Protein AF-A0A9W9G431-F1 (afdb_monomer_lite)

Foldseek 3Di:
DPDPPPVVVVVVVVVVVVVVVVVVVCVVVDLPFAAQDADPVRAGPVVVLQVVLVVVVHDQQHPQCVVVVNSVCAPHPVCCVRGPSCVSHDDPDDPPPPPPDPPDDDDDDDDDDD

Sequence (114 aa):
MGKMLNTYRLYHAFYVALRDAYDARKEEEGEIKPDVPLKANQDIHLTKMRRMAKELDGQVPCEPCKDADDKAGCCREENYGRCDNFDFFNPLYVDEAEAEADLVTTTASDDIEV

pLDDT: mean 79.5, std 18.16, range [44.75, 97.25]

Organism: NCBI:txid1506179

Secondary structure (DSSP, 8-state):
--SHHHHHHHHHHHHHHHHHHHHHHHHHH---PPBPPB-TTSSB-HHHHHHHHHHTT--SS-HHHHHTT-TTTTT-GGGGGG-GGGGGSB-S---TTSTTSSS-----------

Radius of gyration: 23.27 Å; chains: 1; bounding box: 74×24×69 Å

Structure (mmCIF, N/CA/C/O backbone):
data_AF-A0A9W9G431-F1
#
_entry.id   AF-A0A9W9G431-F1
#
loop_
_atom_site.group_PDB
_atom_site.id
_atom_site.type_symbol
_atom_site.label_atom_id
_atom_site.label_alt_id
_atom_site.label_comp_id
_atom_site.label_asym_id
_atom_site.label_entity_id
_atom_site.label_seq_id
_atom_site.pdbx_PDB_ins_code
_atom_site.Cartn_x
_atom_site.Cartn_y
_atom_site.Cartn_z
_atom_site.occupancy
_atom_site.B_iso_or_equiv
_atom_site.auth_seq_id
_atom_site.auth_comp_id
_atom_site.auth_asym_id
_atom_site.auth_atom_id
_atom_site.pdbx_PDB_model_num
ATOM 1 N N . MET A 1 1 ? -27.974 -0.768 48.912 1.00 46.97 1 MET A N 1
ATOM 2 C CA . MET A 1 1 ? -26.856 -0.612 47.953 1.00 46.97 1 MET A CA 1
ATOM 3 C C . MET A 1 1 ? -27.296 -1.234 46.631 1.00 46.97 1 MET A C 1
ATOM 5 O O . MET A 1 1 ? -27.445 -2.441 46.594 1.00 46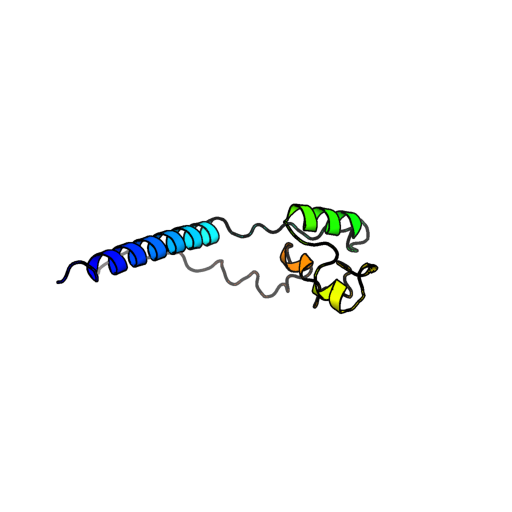.97 1 MET A O 1
ATOM 9 N N . GLY A 1 2 ? -27.640 -0.451 45.601 1.00 54.25 2 GLY A N 1
ATOM 10 C CA . GLY A 1 2 ? -28.268 -1.012 44.384 1.00 54.25 2 GLY A CA 1
ATOM 11 C C . GLY A 1 2 ? -28.233 -0.130 43.131 1.00 54.25 2 GLY A C 1
ATOM 12 O O . GLY A 1 2 ? -28.994 -0.370 42.204 1.00 54.25 2 GLY A O 1
ATOM 13 N N . LYS A 1 3 ? -27.382 0.906 43.086 1.00 52.81 3 LYS A N 1
ATOM 14 C CA . LYS A 1 3 ? -27.336 1.860 41.958 1.00 52.81 3 LYS A CA 1
ATOM 15 C C . LYS A 1 3 ? -26.232 1.580 40.921 1.00 52.81 3 LYS A C 1
ATOM 17 O O . LYS A 1 3 ? -26.222 2.235 39.889 1.00 52.81 3 LYS A O 1
ATOM 22 N N . MET A 1 4 ? -25.333 0.616 41.153 1.00 52.94 4 MET A N 1
ATOM 23 C CA . MET A 1 4 ? -24.168 0.381 40.273 1.00 52.94 4 MET A CA 1
ATOM 24 C C . MET A 1 4 ? -24.443 -0.486 39.033 1.00 52.94 4 MET A C 1
ATOM 26 O O . MET A 1 4 ? -23.712 -0.380 38.058 1.00 52.94 4 MET A O 1
ATOM 30 N N . LEU A 1 5 ? -25.483 -1.327 39.029 1.00 53.41 5 LEU A N 1
ATOM 31 C CA . LEU A 1 5 ? -25.735 -2.260 37.916 1.00 53.41 5 LEU A CA 1
ATOM 32 C C . LEU A 1 5 ? -26.461 -1.617 36.720 1.00 53.41 5 LEU A C 1
ATOM 34 O O . LEU A 1 5 ? -26.458 -2.175 35.626 1.00 53.41 5 LEU A O 1
ATOM 38 N N . ASN A 1 6 ? -27.089 -0.453 36.916 1.00 58.41 6 ASN A N 1
ATOM 39 C CA . ASN A 1 6 ? -27.953 0.157 35.902 1.00 58.41 6 ASN A CA 1
ATOM 40 C C . ASN A 1 6 ? -27.177 1.067 34.934 1.00 58.41 6 ASN A C 1
ATOM 42 O O . ASN A 1 6 ? -27.440 1.080 33.737 1.00 58.41 6 ASN A O 1
ATOM 46 N N . THR A 1 7 ? -26.155 1.769 35.426 1.00 60.75 7 THR A N 1
ATOM 47 C CA . THR A 1 7 ? -25.290 2.610 34.587 1.00 60.75 7 THR A CA 1
ATOM 48 C C . THR A 1 7 ? -24.482 1.782 33.593 1.00 60.75 7 THR A C 1
ATOM 50 O O . THR A 1 7 ? -24.402 2.158 32.432 1.00 60.75 7 THR A O 1
ATOM 53 N N . TYR A 1 8 ? -23.951 0.622 33.993 1.00 66.69 8 TYR A N 1
ATOM 54 C CA . TYR A 1 8 ? -23.148 -0.230 33.104 1.00 66.69 8 TYR A CA 1
ATOM 55 C C . TYR A 1 8 ? -23.941 -0.742 31.889 1.00 66.69 8 TYR A C 1
ATOM 57 O O . TYR A 1 8 ? -23.422 -0.773 30.777 1.00 66.69 8 TYR A O 1
ATOM 65 N N . ARG A 1 9 ? -25.227 -1.075 32.080 1.00 68.56 9 ARG A N 1
ATOM 66 C CA . ARG A 1 9 ? -26.130 -1.461 30.982 1.00 68.56 9 ARG A CA 1
ATOM 67 C C . ARG A 1 9 ? -26.400 -0.307 30.018 1.00 68.56 9 ARG A C 1
ATOM 69 O O . ARG A 1 9 ? -26.442 -0.536 28.815 1.00 68.56 9 ARG A O 1
ATOM 76 N N . LEU A 1 10 ? -26.532 0.916 30.534 1.00 72.06 10 LEU A N 1
ATOM 77 C CA . LEU A 1 10 ? -26.713 2.117 29.714 1.00 72.06 10 LEU A CA 1
ATOM 78 C C . LEU A 1 10 ? -25.449 2.458 28.912 1.00 72.06 10 LEU A C 1
ATOM 80 O O . LEU A 1 10 ? -25.547 2.721 27.718 1.00 72.06 10 LEU A O 1
ATOM 84 N N . TYR A 1 11 ? -24.266 2.387 29.531 1.00 76.94 11 TYR A N 1
ATOM 85 C CA . TYR A 1 11 ? -22.995 2.586 28.827 1.00 76.94 11 TYR A CA 1
ATOM 86 C C . TYR A 1 11 ? -22.778 1.529 27.745 1.00 76.94 11 TYR A C 1
ATOM 88 O O . TYR A 1 11 ? -22.429 1.871 26.621 1.00 76.94 11 TYR A O 1
ATOM 96 N N . HIS A 1 12 ? -23.031 0.256 28.055 1.00 82.38 12 HIS A N 1
ATOM 97 C CA . HIS A 1 12 ? -22.913 -0.820 27.077 1.00 82.38 12 HIS A CA 1
ATOM 98 C C . HIS A 1 12 ? -23.853 -0.607 25.883 1.00 82.38 12 HIS A C 1
ATOM 100 O O . HIS A 1 12 ? -23.406 -0.673 24.745 1.00 82.38 12 HIS A O 1
ATOM 106 N N . ALA A 1 13 ? -25.129 -0.291 26.128 1.00 86.50 13 ALA A N 1
ATOM 107 C CA . ALA A 1 13 ? -26.086 -0.010 25.058 1.00 86.50 13 ALA A CA 1
ATOM 108 C C . ALA A 1 13 ? -25.661 1.187 24.188 1.00 86.50 13 ALA A C 1
ATOM 110 O O . ALA A 1 13 ? -25.802 1.133 22.970 1.00 86.50 13 ALA A O 1
ATOM 111 N N . PHE A 1 14 ? -25.090 2.233 24.793 1.00 89.00 14 PHE A N 1
ATOM 112 C CA . PHE A 1 14 ? -24.557 3.385 24.064 1.00 89.00 14 PHE A CA 1
ATOM 113 C C . PHE A 1 14 ? -23.384 3.009 23.145 1.00 89.00 14 PHE A C 1
ATOM 115 O O . PHE A 1 14 ? -23.394 3.370 21.971 1.00 89.00 14 PHE A O 1
ATOM 122 N N . TYR A 1 15 ? -22.393 2.263 23.647 1.00 88.25 15 TYR A N 1
ATOM 123 C CA . TYR A 1 15 ? -21.243 1.851 22.832 1.00 88.25 15 TYR A CA 1
ATOM 124 C C . TYR A 1 15 ? -21.624 0.868 21.724 1.00 88.25 15 TYR A C 1
ATOM 126 O O . TYR A 1 15 ? -21.059 0.945 20.637 1.00 88.25 15 TYR A O 1
ATOM 134 N N . VAL A 1 16 ? -22.589 -0.022 21.980 1.00 91.00 16 VAL A N 1
ATOM 135 C CA . VAL A 1 16 ? -23.144 -0.908 20.949 1.00 91.00 16 VAL A CA 1
ATOM 136 C C . VAL A 1 16 ? -23.790 -0.077 19.844 1.00 91.00 16 VAL A C 1
ATOM 138 O O . VAL A 1 16 ? -23.368 -0.192 18.706 1.00 91.00 16 VAL A O 1
ATOM 141 N N . ALA A 1 17 ? -24.695 0.847 20.180 1.00 90.94 17 ALA A N 1
ATOM 142 C CA . ALA A 1 17 ? -25.352 1.693 19.183 1.00 90.94 17 ALA A CA 1
ATOM 143 C C . ALA A 1 17 ? -24.367 2.559 18.376 1.00 90.94 17 ALA A C 1
ATOM 145 O O . ALA A 1 17 ? -24.569 2.782 17.186 1.00 90.94 17 ALA A O 1
ATOM 146 N N . LEU A 1 18 ? -23.296 3.048 19.011 1.00 91.00 18 LEU A N 1
ATOM 147 C CA . LEU A 1 18 ? -22.268 3.840 18.334 1.00 91.00 18 LEU A CA 1
ATOM 148 C C . LEU A 1 18 ? -21.440 3.001 17.352 1.00 91.00 18 LEU A C 1
ATOM 150 O O . LEU A 1 18 ? -21.115 3.489 16.273 1.00 91.00 18 LEU A O 1
ATOM 154 N N . ARG A 1 19 ? -21.120 1.752 17.712 1.00 90.12 19 ARG A N 1
ATOM 155 C CA . ARG A 1 19 ? -20.472 0.798 16.806 1.00 90.12 19 ARG A CA 1
ATOM 156 C C . ARG A 1 19 ? -21.403 0.413 15.661 1.00 90.12 19 ARG A C 1
ATOM 158 O O . ARG A 1 19 ? -20.998 0.543 14.519 1.00 90.12 19 ARG A O 1
ATOM 165 N N . ASP A 1 20 ? -22.649 0.053 15.952 1.00 90.94 20 ASP A N 1
ATOM 166 C CA . ASP A 1 20 ? -23.611 -0.372 14.929 1.00 90.94 20 ASP A CA 1
ATOM 167 C C . ASP A 1 20 ? -23.869 0.753 13.905 1.00 90.94 20 ASP A C 1
ATOM 169 O O . ASP A 1 20 ? -23.938 0.506 12.706 1.00 90.94 20 ASP A O 1
ATOM 173 N N . ALA A 1 21 ? -23.937 2.014 14.352 1.00 86.75 21 ALA A N 1
ATOM 174 C CA . ALA A 1 21 ? -24.060 3.170 13.459 1.00 86.75 21 ALA A CA 1
ATOM 175 C C . ALA A 1 21 ? -22.791 3.442 12.628 1.00 86.75 21 ALA A C 1
ATOM 177 O O . ALA A 1 21 ? -22.883 3.959 11.516 1.00 86.75 21 ALA A O 1
ATOM 178 N N . TYR A 1 22 ? -21.607 3.137 13.167 1.00 81.62 22 TYR A N 1
ATOM 179 C CA . TYR A 1 22 ? -20.349 3.218 12.423 1.00 81.62 22 TYR A CA 1
ATOM 180 C C . TYR A 1 22 ? -20.266 2.115 11.363 1.00 81.62 22 TYR A C 1
ATOM 182 O O . TYR A 1 22 ? -19.931 2.408 10.217 1.00 81.62 22 TYR A O 1
ATOM 190 N N . ASP A 1 23 ? -20.624 0.886 11.733 1.00 79.75 23 ASP A N 1
ATOM 191 C CA . ASP A 1 23 ? -20.620 -0.276 10.846 1.00 79.75 23 ASP A CA 1
ATOM 192 C C . ASP A 1 23 ? -21.628 -0.085 9.701 1.00 79.75 23 ASP A C 1
ATOM 194 O O . ASP A 1 23 ? -21.251 -0.219 8.540 1.00 79.75 23 ASP A O 1
ATOM 198 N N . ALA A 1 24 ? -22.854 0.365 9.998 1.00 81.38 24 ALA A N 1
ATOM 199 C CA . ALA A 1 24 ? -23.869 0.670 8.983 1.00 81.38 24 ALA A CA 1
ATOM 200 C C . ALA A 1 24 ? -23.408 1.758 8.000 1.00 81.38 24 ALA A C 1
ATOM 202 O O 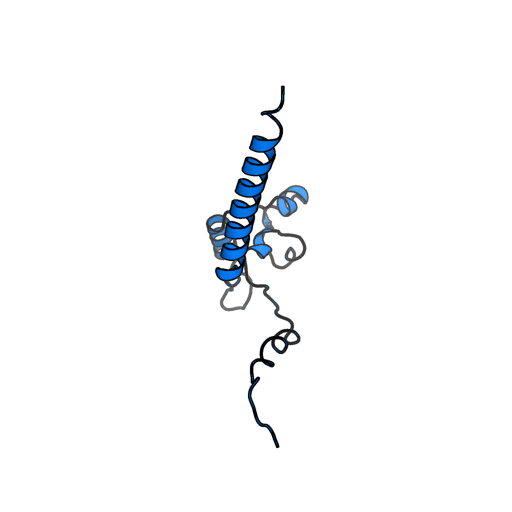. ALA A 1 24 ? -23.575 1.630 6.791 1.00 81.38 24 ALA A O 1
ATOM 203 N N . ARG A 1 25 ? -2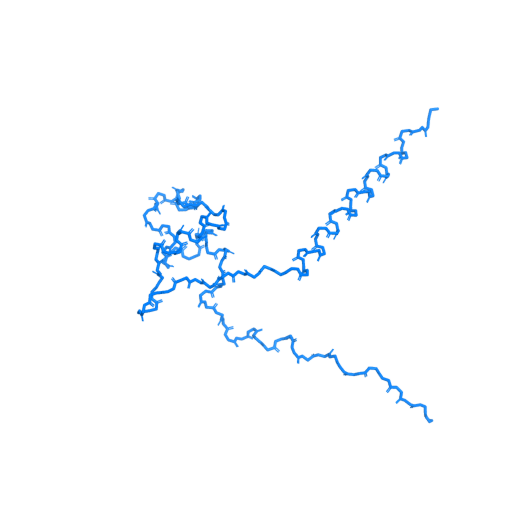2.757 2.815 8.501 1.00 76.69 25 ARG A N 1
ATOM 204 C CA . ARG A 1 25 ? -22.166 3.843 7.636 1.00 76.69 25 ARG A CA 1
ATOM 205 C C . ARG A 1 25 ? -21.042 3.302 6.760 1.00 76.69 25 ARG A C 1
ATOM 207 O O . ARG A 1 25 ? -20.901 3.740 5.626 1.00 76.69 25 ARG A O 1
ATOM 214 N N . LYS A 1 26 ? -20.215 2.402 7.291 1.00 73.81 26 LYS A N 1
ATOM 215 C CA . LYS A 1 26 ? -19.129 1.773 6.533 1.00 73.81 26 LYS A CA 1
ATOM 216 C C . LYS A 1 26 ? -19.652 0.841 5.446 1.00 73.81 26 LYS A C 1
ATOM 218 O O . LYS A 1 26 ? -19.060 0.795 4.372 1.00 73.81 26 LYS A O 1
ATOM 223 N N . GLU A 1 27 ? -20.753 0.153 5.718 1.00 74.69 27 GLU A N 1
ATOM 224 C CA . GLU A 1 27 ? -21.461 -0.685 4.753 1.00 74.69 27 GLU A CA 1
ATOM 225 C C . GLU A 1 27 ? -22.096 0.159 3.634 1.00 74.69 27 GLU A C 1
ATOM 227 O O . GLU A 1 27 ? -21.928 -0.163 2.462 1.00 74.69 27 GLU A O 1
ATOM 232 N N . GLU A 1 28 ? -22.732 1.287 3.974 1.00 70.19 28 GLU A N 1
ATOM 233 C CA . GLU A 1 28 ? -23.315 2.225 2.999 1.00 70.19 28 GLU A CA 1
ATOM 234 C C . GLU A 1 28 ? -22.269 2.968 2.155 1.00 70.19 28 GLU A C 1
ATOM 236 O O . GLU A 1 28 ? -22.495 3.213 0.970 1.00 70.19 28 GLU A O 1
ATOM 241 N N . GLU A 1 29 ? -21.145 3.372 2.757 1.00 65.38 29 GLU A N 1
ATOM 242 C CA . GLU A 1 29 ? -20.093 4.108 2.049 1.00 65.38 29 GLU A CA 1
ATOM 243 C C . GLU A 1 29 ? -19.428 3.228 0.982 1.00 65.38 29 GLU A C 1
ATOM 245 O O . GLU A 1 29 ? -19.056 3.754 -0.069 1.00 65.38 29 GLU A O 1
ATOM 250 N N . GLY A 1 30 ? -19.323 1.913 1.224 1.00 62.38 30 GLY A N 1
ATOM 251 C CA . GLY A 1 30 ? -18.547 0.990 0.401 1.00 62.38 30 GLY A CA 1
ATOM 252 C C . GLY A 1 30 ? -17.066 1.389 0.359 1.00 62.38 30 GLY A C 1
ATOM 253 O O . GLY A 1 30 ? -16.700 2.558 0.225 1.00 62.38 30 GLY A O 1
ATOM 254 N N . GLU A 1 31 ? -16.139 0.440 0.460 1.00 67.56 31 GLU A N 1
ATOM 255 C CA . GLU A 1 31 ? -14.743 0.779 0.168 1.00 67.56 31 GLU A CA 1
ATOM 256 C C . GLU A 1 31 ? -14.581 0.964 -1.344 1.00 67.56 31 GLU A C 1
ATOM 258 O O . GLU A 1 31 ? -14.300 0.015 -2.072 1.00 67.56 31 GLU A O 1
ATOM 263 N N . ILE A 1 32 ? -14.756 2.199 -1.827 1.00 75.81 32 ILE A N 1
ATOM 264 C CA . ILE A 1 32 ? -14.368 2.581 -3.188 1.00 75.81 32 ILE A CA 1
ATOM 265 C C . ILE A 1 32 ? -12.838 2.581 -3.236 1.00 75.81 32 ILE A C 1
ATOM 267 O O . ILE A 1 32 ? -12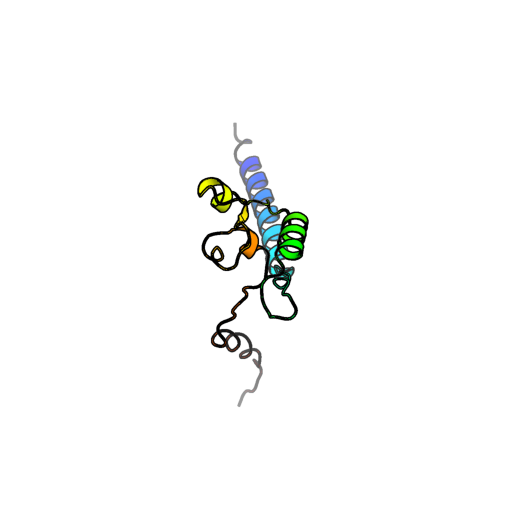.178 3.605 -3.034 1.00 75.81 32 ILE A O 1
ATOM 271 N N . LYS A 1 33 ? -12.263 1.401 -3.460 1.00 86.38 33 LYS A N 1
ATOM 272 C CA . LYS A 1 33 ? -10.827 1.239 -3.657 1.00 86.38 33 LYS A CA 1
ATOM 273 C C . LYS A 1 33 ? -10.465 1.730 -5.060 1.00 86.38 33 LYS A C 1
ATOM 275 O O . LYS A 1 33 ? -11.192 1.458 -6.016 1.00 86.38 33 LYS A O 1
ATOM 280 N N . PRO A 1 34 ? -9.372 2.489 -5.221 1.00 90.81 34 PRO A N 1
ATOM 281 C CA . PRO A 1 34 ? -8.889 2.858 -6.541 1.00 90.81 34 PRO A CA 1
ATOM 282 C C . PRO A 1 34 ? -8.298 1.653 -7.277 1.00 90.81 34 PRO A C 1
ATOM 284 O O . PRO A 1 34 ? -7.818 0.697 -6.668 1.00 90.81 34 PRO A O 1
ATOM 287 N N . ASP A 1 35 ? -8.237 1.744 -8.601 1.00 92.06 35 ASP A N 1
ATOM 288 C CA . ASP A 1 35 ? -7.546 0.743 -9.411 1.00 92.06 35 ASP A CA 1
ATOM 289 C C . ASP A 1 35 ? -6.027 0.817 -9.232 1.00 92.06 35 ASP A C 1
ATOM 291 O O . ASP A 1 35 ? -5.442 1.892 -9.020 1.00 92.06 35 ASP A O 1
ATOM 295 N N . VAL A 1 36 ? -5.362 -0.331 -9.385 1.00 93.12 36 VAL A N 1
ATOM 296 C CA . VAL A 1 36 ? -3.900 -0.386 -9.398 1.00 93.12 36 VAL A CA 1
ATOM 297 C C . VAL A 1 36 ? -3.379 0.445 -10.576 1.00 93.12 36 VAL A C 1
ATOM 299 O O . VAL A 1 36 ? -3.762 0.229 -11.726 1.00 93.12 36 VAL A O 1
ATOM 302 N N . PRO A 1 37 ? -2.475 1.411 -10.342 1.00 94.06 37 PRO A N 1
ATOM 303 C CA . PRO A 1 37 ? -1.964 2.241 -11.416 1.00 94.06 37 PRO A CA 1
ATOM 304 C C . PRO A 1 37 ? -1.050 1.429 -12.335 1.00 94.06 37 PRO A C 1
ATOM 306 O O . PRO A 1 37 ? 0.022 0.991 -11.917 1.00 94.06 37 PRO A O 1
ATOM 309 N N . LEU A 1 38 ? -1.431 1.315 -13.606 1.00 94.81 38 LEU A N 1
ATOM 310 C CA . LEU A 1 38 ? -0.663 0.618 -14.639 1.00 94.81 38 LEU A CA 1
ATOM 311 C C . LEU A 1 38 ? 0.109 1.587 -15.548 1.00 94.81 38 LEU A C 1
ATOM 313 O O . LEU A 1 38 ? -0.201 2.778 -15.662 1.00 94.81 38 LEU A O 1
ATOM 317 N N . LYS A 1 39 ? 1.152 1.069 -16.191 1.00 94.62 39 LYS A N 1
ATOM 318 C CA . LYS A 1 39 ? 1.876 1.710 -17.295 1.00 94.62 39 LYS A CA 1
ATOM 319 C C . LYS A 1 39 ? 1.192 1.401 -18.632 1.00 94.62 39 LYS A C 1
ATOM 321 O O . LYS A 1 39 ? 0.281 0.586 -18.713 1.00 94.62 39 LYS A O 1
ATOM 326 N N . ALA A 1 40 ? 1.696 2.001 -19.713 1.00 94.19 40 ALA A N 1
ATOM 327 C CA . ALA A 1 40 ? 1.215 1.735 -21.073 1.00 94.19 40 ALA A CA 1
ATOM 328 C C . ALA A 1 40 ? 1.374 0.266 -21.515 1.00 94.19 40 ALA A C 1
ATOM 330 O O . ALA A 1 40 ? 0.621 -0.195 -22.363 1.00 94.19 40 ALA A O 1
ATOM 331 N N . ASN A 1 41 ? 2.336 -0.465 -20.944 1.00 92.81 41 ASN A N 1
ATOM 332 C CA . ASN A 1 41 ? 2.554 -1.889 -21.204 1.00 92.81 41 ASN A CA 1
ATOM 333 C C . ASN A 1 41 ? 1.788 -2.812 -20.240 1.00 92.81 41 ASN A C 1
ATOM 335 O O . ASN A 1 41 ? 2.133 -3.979 -20.154 1.00 92.81 41 ASN A O 1
ATOM 339 N N . GLN A 1 42 ? 0.799 -2.288 -19.509 1.00 89.25 42 GLN A N 1
ATOM 340 C CA . GLN A 1 42 ? 0.011 -2.996 -18.491 1.00 89.25 42 GLN A CA 1
ATOM 341 C C . GLN A 1 42 ? 0.772 -3.448 -17.231 1.00 89.25 42 GLN A C 1
ATOM 343 O O . GLN A 1 42 ? 0.132 -3.886 -16.285 1.00 89.25 42 GLN A O 1
ATOM 348 N N . ASP A 1 43 ? 2.088 -3.232 -17.128 1.00 91.88 43 ASP A N 1
ATOM 349 C CA . ASP A 1 43 ? 2.811 -3.454 -15.869 1.00 91.88 43 ASP A CA 1
ATOM 350 C C . ASP A 1 43 ? 2.391 -2.455 -14.781 1.00 91.88 43 ASP A C 1
ATOM 352 O O . ASP A 1 43 ? 2.119 -1.279 -15.053 1.00 91.88 43 ASP A O 1
ATOM 356 N N . ILE A 1 44 ? 2.513 -2.862 -13.516 1.00 93.75 44 ILE A N 1
ATOM 357 C CA . ILE A 1 44 ? 2.312 -1.971 -12.368 1.00 93.75 44 ILE A CA 1
ATOM 358 C C . ILE A 1 44 ? 3.270 -0.769 -12.432 1.00 93.75 44 ILE A C 1
ATOM 360 O O . ILE A 1 44 ? 4.505 -0.872 -12.494 1.00 93.75 44 ILE A O 1
ATOM 364 N N . HIS A 1 45 ? 2.702 0.429 -12.325 1.00 96.50 45 HIS A N 1
ATOM 365 C CA . HIS A 1 45 ? 3.442 1.673 -12.200 1.00 96.50 45 HIS A CA 1
ATOM 366 C C . HIS A 1 45 ? 3.916 1.879 -10.750 1.00 96.50 45 HIS A C 1
ATOM 368 O O . HIS A 1 45 ? 3.399 2.727 -10.020 1.00 96.50 45 HIS A O 1
ATOM 374 N N . LEU A 1 46 ? 4.976 1.166 -10.351 1.00 95.50 46 LEU A N 1
ATOM 375 C CA . LEU A 1 46 ? 5.497 1.104 -8.971 1.00 95.50 46 LEU A CA 1
ATOM 376 C C . LEU A 1 46 ? 5.588 2.454 -8.238 1.00 95.50 46 LEU A C 1
ATOM 378 O O . LEU A 1 46 ? 5.164 2.561 -7.092 1.00 95.50 46 LEU A O 1
ATOM 382 N N . THR A 1 47 ? 6.110 3.507 -8.878 1.00 96.31 47 THR A N 1
ATOM 383 C CA . THR A 1 47 ? 6.224 4.836 -8.242 1.00 96.31 47 THR A CA 1
ATOM 384 C C . THR A 1 47 ? 4.864 5.437 -7.890 1.00 96.31 47 THR A C 1
ATOM 386 O O . THR A 1 47 ? 4.714 6.040 -6.832 1.00 96.31 47 THR A O 1
ATOM 389 N N . LYS A 1 48 ? 3.869 5.266 -8.769 1.00 96.38 48 LYS A N 1
ATOM 390 C CA . LYS A 1 48 ? 2.512 5.774 -8.568 1.00 96.38 48 LYS A CA 1
ATOM 391 C C . LYS A 1 48 ? 1.778 4.908 -7.546 1.00 96.38 48 LYS A C 1
ATOM 393 O O . LYS A 1 48 ? 1.195 5.468 -6.629 1.00 96.38 48 LYS A O 1
ATOM 398 N N . MET A 1 49 ? 1.929 3.584 -7.633 1.00 95.31 49 MET A N 1
ATOM 399 C CA . MET A 1 49 ? 1.396 2.621 -6.661 1.00 95.31 49 MET A CA 1
ATOM 400 C C . MET A 1 49 ? 1.854 2.949 -5.237 1.00 95.31 49 MET A C 1
ATOM 402 O O . MET A 1 49 ? 1.042 3.170 -4.350 1.00 95.31 49 MET A O 1
ATOM 406 N N . ARG A 1 50 ? 3.167 3.094 -5.025 1.00 96.56 50 ARG A N 1
ATOM 407 C CA . ARG A 1 50 ? 3.742 3.415 -3.707 1.00 96.56 50 ARG A CA 1
ATOM 408 C C . ARG A 1 50 ? 3.340 4.793 -3.187 1.00 96.56 50 ARG A C 1
ATOM 410 O O . ARG A 1 50 ? 3.330 4.997 -1.978 1.00 96.56 50 ARG A O 1
ATOM 417 N N . ARG A 1 51 ? 3.078 5.752 -4.079 1.00 97.25 51 ARG A N 1
ATOM 418 C CA . ARG A 1 51 ? 2.575 7.073 -3.692 1.00 97.25 51 ARG A CA 1
ATOM 419 C C . ARG A 1 51 ? 1.126 6.970 -3.223 1.00 97.25 51 ARG A C 1
ATOM 421 O O . ARG A 1 51 ? 0.843 7.416 -2.122 1.00 97.25 51 ARG A O 1
ATOM 428 N N . MET A 1 52 ? 0.270 6.323 -4.013 1.00 96.06 52 MET A N 1
ATOM 429 C CA . MET A 1 52 ? -1.140 6.109 -3.676 1.00 96.06 52 MET A CA 1
ATOM 430 C C . MET A 1 52 ? -1.296 5.292 -2.393 1.00 96.06 52 MET A C 1
ATOM 432 O O . MET A 1 52 ? -2.065 5.682 -1.531 1.00 96.06 52 MET A O 1
ATOM 436 N N . ALA A 1 53 ? -0.496 4.239 -2.201 1.00 94.88 53 ALA A N 1
ATOM 437 C CA . ALA A 1 53 ? -0.513 3.463 -0.962 1.00 94.88 53 ALA A CA 1
ATOM 438 C C . ALA A 1 53 ? -0.270 4.350 0.272 1.00 94.88 53 ALA A C 1
ATOM 440 O O . ALA A 1 53 ? -0.980 4.217 1.253 1.00 94.88 53 ALA A O 1
ATOM 441 N N . LYS A 1 54 ? 0.666 5.309 0.211 1.00 95.31 54 LYS A N 1
ATOM 442 C CA . LYS A 1 54 ? 0.898 6.266 1.311 1.00 95.31 54 LYS A CA 1
ATOM 443 C C . LYS A 1 54 ? -0.231 7.280 1.496 1.00 95.31 54 LYS A C 1
ATOM 445 O O . LYS A 1 54 ? -0.425 7.754 2.607 1.00 95.31 54 LYS A O 1
ATOM 450 N N . GLU A 1 55 ? -0.905 7.665 0.415 1.00 95.50 55 GLU A N 1
ATOM 451 C CA . GLU A 1 55 ? -2.077 8.554 0.457 1.00 95.50 55 GLU A CA 1
ATOM 452 C C . GLU A 1 55 ? -3.295 7.847 1.076 1.00 95.50 55 GLU A C 1
ATOM 454 O O . GLU A 1 55 ? -4.141 8.509 1.664 1.00 95.50 55 GLU A O 1
ATOM 459 N N . LEU A 1 56 ? -3.342 6.514 0.984 1.00 92.38 56 LEU A N 1
ATOM 460 C CA . LEU A 1 56 ? -4.344 5.625 1.581 1.00 92.38 56 LEU A CA 1
ATOM 461 C C . LEU A 1 56 ? -3.887 5.068 2.945 1.00 92.38 56 LEU A C 1
ATOM 463 O O . LEU A 1 56 ? -4.271 3.968 3.326 1.00 92.38 56 LEU A O 1
ATOM 467 N N . ASP A 1 57 ? -3.020 5.799 3.653 1.00 93.69 57 ASP A N 1
ATOM 468 C CA . ASP A 1 57 ? -2.478 5.451 4.979 1.00 93.69 57 ASP A CA 1
ATOM 469 C C . ASP A 1 57 ? -1.644 4.151 5.056 1.00 93.69 57 ASP A C 1
ATOM 471 O O . ASP A 1 57 ? -1.241 3.705 6.133 1.00 93.69 57 ASP A O 1
ATOM 475 N N . GLY A 1 58 ? -1.289 3.569 3.912 1.00 93.25 58 GLY A N 1
ATOM 476 C CA . GLY A 1 58 ? -0.396 2.423 3.798 1.00 93.25 58 GLY A CA 1
ATOM 477 C C . GLY A 1 58 ? 1.076 2.758 4.062 1.00 93.25 58 GLY A C 1
ATOM 478 O O . GLY A 1 58 ? 1.584 3.856 3.804 1.00 93.25 58 GLY A O 1
ATOM 479 N N . GLN A 1 59 ? 1.822 1.761 4.539 1.00 95.88 59 GLN A N 1
ATOM 480 C CA . GLN A 1 59 ? 3.255 1.880 4.790 1.00 95.88 59 GLN A CA 1
ATOM 481 C C . GLN A 1 59 ? 4.070 1.316 3.620 1.00 95.88 59 GLN A C 1
ATOM 483 O O . GLN A 1 59 ? 3.852 0.198 3.163 1.00 95.88 59 GLN A O 1
ATOM 488 N N . VAL A 1 60 ? 5.082 2.059 3.157 1.00 94.69 60 VAL A N 1
ATOM 489 C CA . VAL A 1 60 ? 6.009 1.586 2.114 1.00 94.69 60 VAL A CA 1
ATOM 490 C C . VAL A 1 60 ? 7.458 1.677 2.610 1.00 94.69 60 VAL A C 1
ATOM 492 O O . VAL A 1 60 ? 7.942 2.796 2.817 1.00 94.69 60 VAL A O 1
ATOM 495 N N . PRO A 1 61 ? 8.189 0.552 2.737 1.00 95.81 61 PRO A N 1
ATOM 496 C CA . PRO A 1 61 ? 7.720 -0.828 2.553 1.00 95.81 61 PRO A CA 1
ATOM 497 C C . PRO A 1 61 ? 6.714 -1.247 3.642 1.00 95.81 61 PRO A C 1
ATOM 499 O O . PRO A 1 61 ? 6.842 -0.787 4.778 1.00 95.81 61 PRO A O 1
ATOM 502 N N . CYS A 1 62 ? 5.741 -2.099 3.300 1.00 96.56 62 CYS A N 1
ATOM 503 C CA . CYS A 1 62 ? 4.819 -2.686 4.281 1.00 96.56 62 CYS A CA 1
ATOM 504 C C . CYS A 1 62 ? 5.555 -3.690 5.178 1.00 96.56 62 CYS A C 1
ATOM 506 O O . CYS A 1 62 ? 6.687 -4.083 4.868 1.00 96.56 62 CYS A O 1
ATOM 508 N N . GLU A 1 63 ? 4.938 -4.092 6.289 1.00 95.88 63 GLU A N 1
ATOM 509 C CA . GLU A 1 63 ? 5.562 -5.003 7.257 1.00 95.88 63 GLU A CA 1
ATOM 510 C C . GLU A 1 63 ? 5.994 -6.340 6.632 1.00 95.88 63 GLU A C 1
ATOM 512 O O . GLU A 1 63 ? 7.186 -6.641 6.714 1.00 95.88 63 GLU A O 1
ATOM 517 N N . PRO A 1 64 ? 5.167 -7.061 5.850 1.00 96.06 64 PRO A N 1
ATOM 518 C CA . PRO A 1 64 ? 5.599 -8.324 5.243 1.00 96.06 64 PRO A CA 1
ATOM 519 C C . PRO A 1 64 ? 6.798 -8.189 4.299 1.00 96.06 64 PRO A C 1
ATOM 521 O O . PRO A 1 64 ? 7.675 -9.054 4.242 1.00 96.06 64 PRO A O 1
ATOM 524 N N . CYS A 1 65 ? 6.873 -7.089 3.542 1.00 95.88 65 CYS A N 1
ATOM 525 C CA . CYS A 1 65 ? 8.021 -6.829 2.674 1.00 95.88 65 CYS A CA 1
ATOM 526 C C . CYS A 1 65 ? 9.276 -6.453 3.472 1.00 95.88 65 CYS A C 1
ATOM 528 O O . CYS A 1 65 ? 10.386 -6.698 2.999 1.00 95.88 65 CYS A O 1
ATOM 530 N N . LYS A 1 66 ? 9.130 -5.855 4.661 1.00 94.81 66 LYS A N 1
ATOM 531 C CA . LYS A 1 66 ? 10.255 -5.614 5.575 1.00 94.81 66 LYS A CA 1
ATOM 532 C C . LYS A 1 66 ? 10.739 -6.909 6.212 1.00 94.81 66 LYS A C 1
ATOM 534 O O . LYS A 1 66 ? 11.947 -7.117 6.239 1.00 94.81 66 LYS A O 1
ATOM 539 N N . ASP A 1 67 ? 9.823 -7.748 6.685 1.00 95.50 67 ASP A N 1
ATOM 540 C CA . ASP A 1 67 ? 10.134 -8.993 7.398 1.00 95.50 67 ASP A CA 1
ATOM 541 C C . ASP A 1 67 ? 10.851 -10.000 6.503 1.00 95.50 67 ASP A C 1
ATOM 543 O O . ASP A 1 67 ? 11.760 -10.704 6.936 1.00 95.50 67 ASP A O 1
ATOM 547 N N . ALA A 1 68 ? 10.504 -10.009 5.219 1.00 93.50 68 ALA A N 1
ATOM 548 C CA . ALA A 1 68 ? 11.177 -10.815 4.211 1.00 93.50 68 ALA A CA 1
ATOM 549 C C . ALA A 1 68 ? 12.456 -10.172 3.630 1.00 93.50 68 ALA A C 1
ATOM 551 O O . ALA A 1 68 ? 12.974 -10.664 2.630 1.00 93.50 68 ALA A O 1
ATOM 552 N N . ASP A 1 69 ? 12.921 -9.056 4.201 1.00 94.25 69 ASP A N 1
ATOM 553 C CA . ASP A 1 69 ? 14.072 -8.261 3.747 1.00 94.25 69 ASP A CA 1
ATOM 554 C C . ASP A 1 69 ? 14.025 -7.844 2.257 1.00 94.25 69 ASP A C 1
ATOM 556 O O . ASP A 1 69 ? 15.044 -7.620 1.608 1.00 94.25 69 ASP A O 1
ATOM 560 N N . ASP A 1 70 ? 12.819 -7.672 1.701 1.00 92.25 70 ASP A N 1
ATOM 561 C CA . ASP A 1 70 ? 12.583 -7.277 0.306 1.00 92.25 70 ASP A CA 1
ATO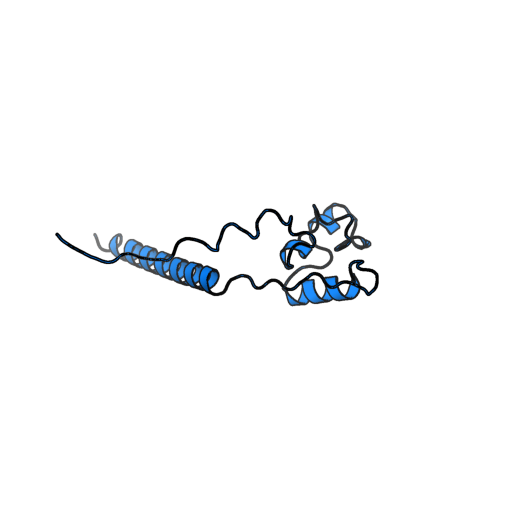M 562 C C . ASP A 1 70 ? 11.920 -5.894 0.210 1.00 92.25 70 ASP A C 1
ATOM 564 O O . ASP A 1 70 ? 10.837 -5.673 -0.346 1.00 92.25 70 ASP A O 1
ATOM 568 N N . LYS A 1 71 ? 12.607 -4.900 0.770 1.00 90.94 71 LYS A N 1
ATOM 569 C CA . LYS A 1 71 ? 12.131 -3.508 0.782 1.00 90.94 71 LYS A CA 1
ATOM 570 C C . LYS A 1 71 ? 12.001 -2.937 -0.634 1.00 90.94 71 LYS A C 1
ATOM 572 O O . LYS A 1 71 ? 11.105 -2.137 -0.904 1.00 90.94 71 LYS A O 1
ATOM 577 N N . ALA A 1 72 ? 12.893 -3.341 -1.542 1.00 91.62 72 ALA A N 1
ATOM 578 C CA . ALA A 1 72 ? 12.912 -2.873 -2.926 1.00 91.62 72 ALA A CA 1
ATOM 579 C C . ALA A 1 72 ? 11.820 -3.525 -3.792 1.00 91.62 72 ALA A C 1
ATOM 581 O O . ALA A 1 72 ? 11.380 -2.905 -4.770 1.00 91.62 72 ALA A O 1
ATOM 582 N N . GLY A 1 73 ? 11.367 -4.727 -3.432 1.00 91.50 73 GLY A N 1
ATOM 583 C CA . GLY A 1 73 ? 10.287 -5.452 -4.089 1.00 91.50 73 GLY A CA 1
ATOM 584 C C . GLY A 1 73 ? 8.884 -5.115 -3.590 1.00 91.50 73 GLY A C 1
ATOM 585 O O . GLY A 1 73 ? 7.909 -5.563 -4.186 1.00 91.50 73 GLY A O 1
ATOM 586 N N . CYS A 1 74 ? 8.727 -4.287 -2.555 1.00 95.62 74 CYS A N 1
ATOM 587 C CA . CYS A 1 74 ? 7.399 -3.886 -2.080 1.00 95.62 74 CYS A CA 1
ATOM 588 C C . CYS A 1 74 ? 6.541 -3.265 -3.208 1.00 95.62 74 CYS A C 1
ATOM 590 O O . CYS A 1 74 ? 7.015 -2.384 -3.943 1.00 95.62 74 CYS A O 1
ATOM 592 N N . CYS A 1 75 ? 5.292 -3.725 -3.330 1.00 95.12 75 CYS A N 1
ATOM 593 C CA . CYS A 1 75 ? 4.333 -3.405 -4.400 1.00 95.12 75 CYS A CA 1
ATOM 594 C C . CYS A 1 75 ? 4.691 -3.922 -5.807 1.00 95.12 75 CYS A C 1
ATOM 596 O O . CYS A 1 75 ? 4.137 -3.422 -6.786 1.00 95.12 75 CYS A O 1
ATOM 598 N N . ARG A 1 76 ? 5.626 -4.869 -5.946 1.00 95.19 76 ARG A N 1
ATOM 599 C CA . ARG A 1 76 ? 5.815 -5.595 -7.210 1.00 95.19 76 ARG A CA 1
ATOM 600 C C . ARG A 1 76 ? 4.786 -6.706 -7.359 1.00 95.19 76 ARG A C 1
ATOM 602 O O . ARG A 1 76 ? 4.334 -7.262 -6.363 1.00 95.19 76 ARG A O 1
ATOM 609 N N . GLU A 1 77 ? 4.479 -7.047 -8.603 1.00 91.56 77 GLU A N 1
ATOM 610 C CA . GLU A 1 77 ? 3.531 -8.110 -8.938 1.00 91.56 77 GLU A CA 1
ATOM 611 C C . GLU A 1 77 ? 3.969 -9.474 -8.387 1.00 91.56 77 GLU A C 1
ATOM 613 O O . GLU A 1 77 ? 3.145 -10.205 -7.849 1.00 91.56 77 GLU A O 1
ATOM 618 N N . GLU A 1 78 ? 5.278 -9.766 -8.365 1.00 92.31 78 GLU A N 1
ATOM 619 C CA . GLU A 1 78 ? 5.803 -11.012 -7.776 1.00 92.31 78 GLU A CA 1
ATOM 620 C C . GLU A 1 78 ? 5.472 -11.156 -6.278 1.00 92.31 78 GLU A C 1
ATOM 622 O O . GLU A 1 78 ? 5.535 -12.247 -5.714 1.00 92.31 78 GLU A O 1
ATOM 627 N N . ASN A 1 79 ? 5.116 -10.045 -5.629 1.00 92.19 79 ASN A N 1
ATOM 628 C CA . ASN A 1 79 ? 4.810 -9.959 -4.210 1.00 92.19 79 ASN A CA 1
ATOM 629 C C . ASN A 1 79 ? 3.316 -9.778 -3.925 1.00 92.19 79 ASN A C 1
ATOM 631 O O . ASN A 1 79 ? 2.973 -9.521 -2.772 1.00 92.19 79 ASN A O 1
ATOM 635 N N . TYR A 1 80 ? 2.444 -9.917 -4.931 1.00 90.00 80 TYR A N 1
ATOM 636 C CA . TYR A 1 80 ? 0.999 -9.708 -4.799 1.00 90.00 80 TYR A CA 1
ATOM 637 C C . TYR A 1 80 ? 0.402 -10.473 -3.612 1.00 90.00 80 TYR A C 1
ATOM 639 O O . TYR A 1 80 ? -0.210 -9.873 -2.740 1.00 90.00 80 TYR A O 1
ATOM 647 N N . GLY A 1 81 ? 0.703 -11.770 -3.493 1.00 89.19 81 GLY A N 1
ATOM 648 C CA . GLY A 1 81 ? 0.164 -12.622 -2.424 1.00 89.19 81 GLY A CA 1
ATOM 649 C C . GLY A 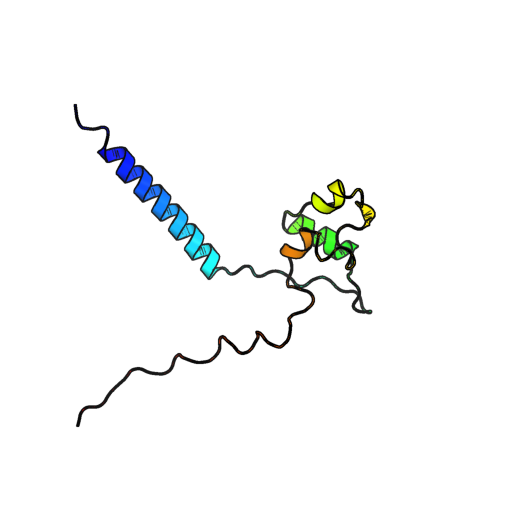1 81 ? 0.719 -12.375 -1.014 1.00 89.19 81 GLY A C 1
ATOM 650 O O . GLY A 1 81 ? 0.318 -13.074 -0.090 1.00 89.19 81 GLY A O 1
ATOM 651 N N . ARG A 1 82 ? 1.663 -11.442 -0.831 1.00 93.19 82 ARG A N 1
ATOM 652 C CA . ARG A 1 82 ? 2.256 -11.137 0.487 1.00 93.19 82 ARG A CA 1
ATOM 653 C C . ARG A 1 82 ? 2.295 -9.656 0.842 1.00 93.19 82 ARG A C 1
ATOM 655 O O . ARG A 1 82 ? 2.741 -9.322 1.929 1.00 93.19 82 ARG A O 1
ATOM 662 N N . CYS A 1 83 ? 1.981 -8.757 -0.084 1.00 95.19 83 CYS A N 1
ATOM 663 C CA . CYS A 1 83 ? 2.176 -7.327 0.115 1.00 95.19 83 CYS A CA 1
ATOM 664 C C . CYS A 1 83 ? 0.849 -6.658 0.478 1.00 95.19 83 CYS A C 1
ATOM 666 O O . CYS A 1 83 ? 0.053 -6.373 -0.408 1.00 95.19 83 CYS A O 1
ATOM 668 N N . ASP A 1 84 ? 0.682 -6.305 1.754 1.00 95.12 84 ASP A N 1
ATOM 669 C CA . ASP A 1 84 ? -0.539 -5.664 2.287 1.00 95.12 84 ASP A CA 1
ATOM 670 C C . ASP A 1 84 ? -0.965 -4.393 1.546 1.00 95.12 84 ASP A C 1
ATOM 672 O O . ASP A 1 84 ? -2.129 -4.014 1.545 1.00 95.12 84 ASP A O 1
ATOM 676 N N . ASN A 1 85 ? -0.034 -3.707 0.876 1.00 95.12 85 ASN A N 1
ATOM 677 C CA . ASN A 1 85 ? -0.379 -2.501 0.130 1.00 95.12 85 ASN A CA 1
ATOM 678 C C . ASN A 1 85 ? -1.333 -2.769 -1.047 1.00 95.12 85 ASN A C 1
ATOM 680 O O . ASN A 1 85 ? -1.886 -1.806 -1.567 1.00 95.12 85 ASN A O 1
ATOM 684 N N . PHE A 1 86 ? -1.501 -4.018 -1.498 1.00 94.56 86 PHE A N 1
ATOM 685 C CA . PHE A 1 86 ? -2.490 -4.356 -2.525 1.00 94.56 86 PHE A CA 1
ATOM 686 C C . PHE A 1 86 ? -3.931 -4.322 -2.004 1.00 94.56 86 PHE A C 1
ATOM 688 O O . PHE A 1 86 ? -4.825 -4.040 -2.794 1.00 94.56 86 PHE A O 1
ATOM 695 N N . ASP A 1 87 ? -4.155 -4.474 -0.695 1.00 92.38 87 ASP A N 1
ATOM 696 C CA . ASP A 1 87 ? -5.501 -4.473 -0.103 1.00 92.38 87 ASP A CA 1
ATOM 697 C C . ASP A 1 87 ? -6.196 -3.110 -0.194 1.00 92.38 87 ASP A C 1
ATOM 699 O O . ASP A 1 87 ? -7.419 -3.022 -0.074 1.00 92.38 87 ASP A O 1
ATOM 703 N N . PHE A 1 88 ? -5.431 -2.043 -0.439 1.00 91.38 88 PHE A N 1
ATOM 704 C CA . PHE A 1 88 ? -5.953 -0.696 -0.666 1.00 91.38 88 PHE A CA 1
ATOM 705 C C . PHE A 1 88 ? -6.506 -0.478 -2.079 1.00 91.38 88 PHE A C 1
ATOM 707 O O . PHE A 1 88 ? -7.049 0.591 -2.345 1.00 91.38 88 PHE A O 1
ATOM 714 N N . PHE A 1 89 ? -6.346 -1.436 -2.992 1.00 92.62 89 PHE A N 1
ATOM 715 C CA . PHE A 1 89 ? -6.690 -1.282 -4.404 1.00 92.62 89 PHE A CA 1
ATOM 716 C C . PHE A 1 89 ? -7.682 -2.353 -4.848 1.00 92.62 89 PHE A C 1
ATOM 718 O O . PHE A 1 89 ? -7.798 -3.409 -4.226 1.00 92.62 89 PHE A O 1
ATOM 725 N N . ASN A 1 90 ? -8.382 -2.091 -5.953 1.00 89.31 90 ASN A N 1
ATOM 726 C CA . ASN A 1 90 ? -9.130 -3.144 -6.628 1.00 89.31 90 ASN A CA 1
ATOM 727 C C . ASN A 1 90 ? -8.160 -4.233 -7.113 1.00 89.31 90 ASN A C 1
ATOM 729 O O . ASN A 1 90 ? -7.073 -3.902 -7.609 1.00 89.31 90 ASN A O 1
ATOM 733 N N . PRO A 1 91 ? -8.526 -5.519 -6.981 1.00 81.62 91 PRO A N 1
ATOM 734 C CA . PRO A 1 91 ? -7.686 -6.613 -7.440 1.00 81.62 91 PRO A CA 1
ATOM 735 C C . PRO A 1 91 ? -7.390 -6.480 -8.939 1.00 81.62 91 PRO A C 1
ATOM 737 O O . PRO A 1 91 ? -8.252 -6.106 -9.732 1.00 81.62 91 PRO A O 1
ATOM 740 N N . LEU A 1 92 ? -6.151 -6.799 -9.327 1.00 69.88 92 LEU A N 1
ATOM 741 C CA . LEU A 1 92 ? -5.694 -6.732 -10.726 1.00 69.88 92 LEU A CA 1
ATOM 742 C C . LEU A 1 92 ? -6.448 -7.697 -11.647 1.00 69.88 92 LEU A C 1
ATOM 744 O O . LEU A 1 92 ? -6.546 -7.457 -12.848 1.00 69.88 92 LEU A O 1
ATOM 748 N N . TYR A 1 93 ? -6.963 -8.777 -11.066 1.00 63.72 93 TYR A N 1
ATOM 749 C CA . TYR A 1 93 ? -7.696 -9.827 -11.746 1.00 63.72 93 TYR A CA 1
ATOM 750 C C . TYR A 1 93 ? -9.026 -9.997 -11.018 1.00 63.72 93 TYR A C 1
ATOM 752 O O . TYR A 1 93 ? -9.063 -10.456 -9.878 1.00 63.72 93 TYR A O 1
ATOM 760 N N . VAL A 1 94 ? -10.109 -9.580 -11.665 1.00 56.56 94 VAL A N 1
ATOM 761 C CA . VAL A 1 94 ? -11.445 -10.078 -11.350 1.00 56.56 94 VAL A CA 1
ATOM 762 C C . VAL A 1 94 ? -11.632 -11.311 -12.217 1.00 56.56 94 VAL A C 1
ATOM 764 O O . VAL A 1 94 ? -11.667 -11.200 -13.442 1.00 56.56 94 VAL A O 1
ATOM 767 N N . ASP A 1 95 ? -11.680 -12.493 -11.605 1.00 45.72 95 ASP A N 1
ATOM 768 C CA . ASP A 1 95 ? -12.155 -13.668 -12.323 1.00 45.72 95 ASP A CA 1
ATOM 769 C C . ASP A 1 95 ? -13.566 -13.326 -12.823 1.00 45.72 95 ASP A C 1
ATOM 771 O O . ASP A 1 95 ? -14.451 -13.001 -12.030 1.00 45.72 95 ASP A O 1
ATOM 775 N N . GLU A 1 96 ? -13.784 -13.367 -14.141 1.00 50.53 96 GLU A N 1
ATOM 776 C CA . GLU A 1 96 ? -15.046 -13.010 -14.821 1.00 50.53 96 GLU A CA 1
ATOM 777 C C . GLU A 1 96 ? -16.260 -13.862 -14.368 1.00 50.53 96 GLU A C 1
ATOM 779 O O . GLU A 1 96 ? -17.346 -13.762 -14.930 1.00 50.53 96 GLU A O 1
ATOM 784 N N . ALA A 1 97 ? -16.094 -14.711 -13.351 1.00 51.03 97 ALA A N 1
ATOM 785 C CA . ALA A 1 97 ? -17.089 -15.622 -12.809 1.00 51.03 97 ALA A CA 1
ATOM 786 C C . ALA A 1 97 ? -17.977 -15.022 -11.697 1.00 51.03 97 ALA A C 1
ATOM 788 O O . ALA A 1 97 ? -19.038 -15.584 -11.436 1.00 51.03 97 ALA A O 1
ATOM 789 N N . GLU A 1 98 ? -17.599 -13.913 -11.046 1.00 50.22 98 GLU A N 1
ATOM 790 C CA . GLU A 1 98 ? -18.359 -13.371 -9.894 1.00 50.22 98 GLU A CA 1
ATOM 791 C C . GLU A 1 98 ? -19.256 -12.161 -10.221 1.00 50.22 98 GLU A C 1
ATOM 793 O O . GLU A 1 98 ? -20.054 -11.739 -9.386 1.00 50.22 98 GLU A O 1
ATOM 798 N N . ALA A 1 99 ? -19.209 -11.632 -11.449 1.00 47.81 99 ALA A N 1
ATOM 799 C CA . ALA A 1 99 ? -19.976 -10.443 -11.848 1.00 47.81 99 ALA A CA 1
ATOM 800 C C . ALA A 1 99 ? -21.488 -10.682 -12.072 1.00 47.81 99 ALA A C 1
ATOM 802 O O . ALA A 1 99 ? -22.234 -9.727 -12.279 1.00 47.81 99 ALA A O 1
ATOM 803 N N . GLU A 1 100 ? -21.964 -11.928 -12.032 1.00 44.75 100 GLU A N 1
ATOM 804 C CA . GLU A 1 100 ? -23.353 -12.278 -12.386 1.00 44.75 100 GLU A CA 1
ATOM 805 C C . GLU A 1 100 ? -24.271 -12.515 -11.165 1.00 44.75 100 GLU A C 1
ATOM 807 O O . GLU A 1 100 ? -25.457 -12.791 -11.339 1.00 44.75 100 GLU A O 1
ATOM 812 N N . ALA A 1 101 ? -23.775 -12.427 -9.924 1.00 49.03 101 ALA A N 1
ATOM 813 C CA . ALA A 1 101 ? -24.559 -12.866 -8.760 1.00 49.03 101 ALA A CA 1
ATOM 814 C C . ALA A 1 101 ? -25.529 -11.821 -8.173 1.00 49.03 101 ALA A C 1
ATOM 816 O O . ALA A 1 101 ? -26.431 -12.214 -7.437 1.00 49.03 101 ALA A O 1
ATOM 817 N N . ASP A 1 102 ? -25.397 -10.528 -8.495 1.00 46.47 102 ASP A N 1
ATOM 818 C CA . ASP A 1 102 ? -26.099 -9.467 -7.742 1.00 46.47 102 ASP A CA 1
ATOM 819 C C . ASP A 1 102 ? -27.189 -8.710 -8.524 1.00 46.47 102 ASP A C 1
ATOM 821 O O . ASP A 1 102 ? -27.665 -7.659 -8.096 1.00 46.47 102 ASP A O 1
ATOM 825 N N . LEU A 1 103 ? -27.630 -9.235 -9.678 1.00 49.81 103 LEU A N 1
ATOM 826 C CA . LEU A 1 103 ? -28.627 -8.556 -10.518 1.00 49.81 103 LEU A CA 1
ATOM 827 C C . LEU A 1 103 ? -29.891 -9.363 -10.844 1.00 49.81 103 LEU A C 1
ATOM 829 O O . LEU A 1 103 ? -30.475 -9.129 -11.891 1.00 49.81 103 LEU A O 1
ATOM 833 N N . VAL A 1 104 ? -30.389 -10.257 -9.985 1.00 50.34 104 VAL A N 1
ATOM 834 C CA . VAL A 1 104 ? -31.806 -10.684 -10.055 1.00 50.34 104 VAL A CA 1
ATOM 835 C C . VAL A 1 104 ? -32.295 -11.122 -8.671 1.00 50.34 104 VAL A C 1
ATOM 837 O O . VAL A 1 104 ? -31.983 -12.222 -8.250 1.00 50.34 104 VAL A O 1
ATOM 840 N N . THR A 1 105 ? -33.099 -10.290 -7.994 1.00 45.50 105 THR A N 1
ATOM 841 C CA . THR A 1 105 ? -34.471 -10.626 -7.536 1.00 45.50 105 THR A CA 1
ATOM 842 C C . THR A 1 105 ? -35.073 -9.458 -6.737 1.00 45.50 105 THR A C 1
ATOM 844 O O . THR A 1 105 ? -35.207 -9.519 -5.518 1.00 45.50 105 THR A O 1
ATOM 847 N N . THR A 1 106 ? -35.481 -8.386 -7.420 1.00 53.78 106 THR A N 1
ATOM 848 C CA . THR A 1 106 ? -36.367 -7.348 -6.852 1.00 53.78 106 THR A CA 1
ATOM 849 C C . THR A 1 106 ? -37.486 -6.985 -7.828 1.00 53.78 106 THR A C 1
ATOM 851 O O . THR A 1 106 ? -37.611 -5.852 -8.263 1.00 53.78 106 THR A O 1
ATOM 854 N N . THR A 1 107 ? -38.337 -7.955 -8.162 1.00 48.19 107 THR A N 1
ATOM 855 C CA . THR A 1 107 ? -39.690 -7.737 -8.715 1.00 48.19 107 THR A CA 1
ATOM 856 C C . THR A 1 107 ? -40.499 -9.010 -8.439 1.00 48.19 107 THR A C 1
ATOM 858 O O . THR A 1 107 ? -40.022 -10.085 -8.779 1.00 48.19 107 THR A O 1
ATOM 861 N N . ALA A 1 108 ? -41.698 -9.048 -7.878 1.00 46.59 108 ALA A N 1
ATOM 862 C CA . ALA A 1 108 ? -42.553 -8.067 -7.246 1.00 46.59 108 ALA A CA 1
ATOM 863 C C . ALA A 1 108 ? -43.496 -8.875 -6.331 1.00 46.59 108 ALA A C 1
ATOM 865 O O . ALA A 1 108 ? -43.998 -9.926 -6.735 1.00 46.59 108 ALA A O 1
ATOM 866 N N . SER A 1 109 ? -43.720 -8.401 -5.110 1.00 56.19 109 SER A N 1
ATOM 867 C CA . SER A 1 109 ? -44.997 -8.633 -4.437 1.00 56.19 109 SER A CA 1
ATOM 868 C C . SER A 1 109 ? -46.011 -7.719 -5.121 1.00 56.19 109 SER A C 1
ATOM 870 O O . SER A 1 109 ? -45.681 -6.552 -5.305 1.00 56.19 109 SER A O 1
ATOM 872 N N . ASP A 1 110 ? -47.150 -8.252 -5.570 1.00 50.53 110 ASP A N 1
ATOM 873 C CA . ASP A 1 110 ? -48.494 -7.671 -5.383 1.00 50.53 110 ASP A CA 1
ATOM 874 C C . ASP A 1 110 ? -49.559 -8.365 -6.271 1.00 50.53 110 ASP A C 1
ATOM 876 O O . ASP A 1 110 ? -49.418 -8.480 -7.487 1.00 50.53 110 ASP A O 1
ATOM 880 N N . ASP A 1 111 ? -50.615 -8.807 -5.574 1.00 52.47 111 ASP A N 1
ATOM 881 C CA . ASP A 1 111 ? -52.037 -8.936 -5.933 1.00 52.47 111 ASP A CA 1
ATOM 882 C C . ASP A 1 111 ? -52.533 -9.894 -7.046 1.00 52.47 111 ASP A C 1
ATOM 884 O O . ASP A 1 111 ? -52.208 -9.780 -8.225 1.00 52.47 111 ASP A O 1
ATOM 888 N N . ILE A 1 112 ? -53.492 -10.768 -6.692 1.00 50.97 112 ILE A N 1
ATOM 889 C CA . ILE A 1 112 ? -54.947 -10.551 -6.900 1.00 50.97 112 ILE A CA 1
ATOM 890 C C . ILE A 1 112 ? -55.732 -11.822 -6.499 1.00 50.97 112 ILE A C 1
ATOM 892 O O . ILE A 1 112 ? -55.444 -12.932 -6.948 1.00 50.97 112 ILE A O 1
ATOM 896 N N . GLU A 1 113 ? -56.750 -11.623 -5.658 1.00 51.09 113 GLU A N 1
ATOM 897 C CA . GLU A 1 113 ? -57.827 -12.563 -5.317 1.00 51.09 113 GLU A CA 1
ATOM 898 C C . GLU A 1 113 ? -58.656 -12.980 -6.547 1.00 51.09 113 GLU A C 1
ATOM 900 O O . GLU A 1 113 ? -59.085 -12.101 -7.296 1.00 51.09 113 GLU A O 1
ATOM 905 N N . VAL A 1 114 ? -58.984 -14.277 -6.682 1.00 51.97 114 VAL A N 1
ATOM 906 C CA . VAL A 1 114 ? -60.276 -14.784 -7.211 1.00 51.97 114 VAL A CA 1
ATOM 907 C C . VAL A 1 114 ? -60.620 -16.110 -6.537 1.00 51.97 114 VAL A C 1
ATOM 909 O O . VAL A 1 114 ? -59.752 -17.012 -6.543 1.00 51.97 114 VAL A O 1
#